Protein AF-A0A6W0I473-F1 (afdb_monomer_lite)

Secondary structure (DSSP, 8-state):
----PPPPPPP--SSHHHHHHHHHHHTT--HHHHHHHHHHHHHHHHHTTT---

InterPro domains:
  IPR004107 Integrase, SAM-like, N-terminal [PF13495] (17-53)
  IPR010998 Integrase/recombinase, N-terminal [G3DSA:1.10.150.130] (13-53)

pLDDT: mean 89.5, std 13.27, range [49.06, 98.44]

Structure (mmCIF, N/CA/C/O backbone):
data_AF-A0A6W0I473-F1
#
_entry.id   AF-A0A6W0I473-F1
#
loop_
_atom_site.group_PDB
_atom_site.id
_atom_site.type_symbol
_atom_site.label_atom_id
_atom_site.label_alt_id
_atom_site.label_comp_id
_atom_site.label_asym_id
_atom_site.label_entity_id
_atom_site.label_seq_id
_atom_site.pdbx_PDB_ins_code
_atom_site.Cartn_x
_atom_site.Cartn_y
_atom_site.Cartn_z
_atom_site.occupancy
_atom_site.B_iso_or_equiv
_atom_site.auth_seq_id
_atom_site.auth_comp_id
_atom_site.auth_asym_id
_atom_site.auth_atom_id
_atom_site.pdbx_PDB_model_num
ATOM 1 N N . MET A 1 1 ? 13.794 -28.092 -6.100 1.00 49.06 1 MET A N 1
ATOM 2 C CA . MET A 1 1 ? 14.756 -27.004 -5.807 1.00 49.06 1 MET A CA 1
ATOM 3 C C . MET A 1 1 ? 13.990 -25.808 -5.258 1.00 49.06 1 MET A C 1
ATOM 5 O O . MET A 1 1 ? 13.213 -25.225 -5.999 1.00 49.06 1 MET A O 1
ATOM 9 N N . LYS A 1 2 ? 14.148 -25.461 -3.973 1.00 50.38 2 LYS A N 1
ATOM 10 C CA . LYS A 1 2 ? 13.714 -24.151 -3.459 1.00 50.38 2 LYS A CA 1
ATOM 11 C C . LYS A 1 2 ? 14.718 -23.131 -3.989 1.00 50.38 2 LYS A C 1
ATOM 13 O O . LYS A 1 2 ? 15.862 -23.134 -3.545 1.00 50.38 2 LYS A O 1
ATOM 18 N N . THR A 1 3 ? 14.338 -22.315 -4.964 1.00 56.78 3 THR A N 1
ATOM 19 C CA . THR A 1 3 ? 15.138 -21.144 -5.328 1.00 56.78 3 THR A CA 1
ATOM 20 C C . THR A 1 3 ? 15.191 -20.234 -4.104 1.00 56.78 3 THR A C 1
ATOM 22 O O . THR A 1 3 ? 14.161 -19.769 -3.615 1.00 56.78 3 THR A O 1
ATOM 25 N N . ALA A 1 4 ? 16.388 -20.030 -3.554 1.00 56.50 4 ALA A N 1
ATOM 26 C CA . ALA A 1 4 ? 16.614 -19.005 -2.549 1.00 56.50 4 ALA A CA 1
ATOM 27 C C . ALA A 1 4 ? 16.287 -17.658 -3.208 1.00 56.50 4 ALA A C 1
ATOM 29 O O . ALA A 1 4 ? 17.053 -17.145 -4.019 1.00 56.50 4 ALA A O 1
ATOM 30 N N . THR A 1 5 ? 15.088 -17.141 -2.944 1.00 71.56 5 THR A N 1
ATOM 31 C CA . THR A 1 5 ? 14.676 -15.823 -3.422 1.00 71.56 5 THR A CA 1
ATOM 32 C C . THR A 1 5 ? 15.514 -14.821 -2.645 1.00 71.56 5 THR A C 1
ATOM 34 O O . THR A 1 5 ? 15.439 -14.799 -1.416 1.00 71.56 5 THR A O 1
ATOM 37 N N . ALA A 1 6 ? 16.356 -14.051 -3.335 1.00 76.00 6 ALA A N 1
ATOM 38 C CA . ALA A 1 6 ? 17.125 -12.987 -2.700 1.00 76.00 6 ALA A CA 1
ATOM 39 C C . ALA A 1 6 ? 16.181 -12.100 -1.863 1.00 76.00 6 ALA A C 1
ATOM 41 O O . ALA A 1 6 ? 15.043 -11.856 -2.288 1.00 76.00 6 ALA A O 1
ATOM 42 N N . PRO A 1 7 ? 16.602 -11.652 -0.667 1.00 83.06 7 PRO A N 1
ATOM 43 C CA . PRO A 1 7 ? 15.734 -10.873 0.199 1.00 83.06 7 PRO A CA 1
ATOM 44 C 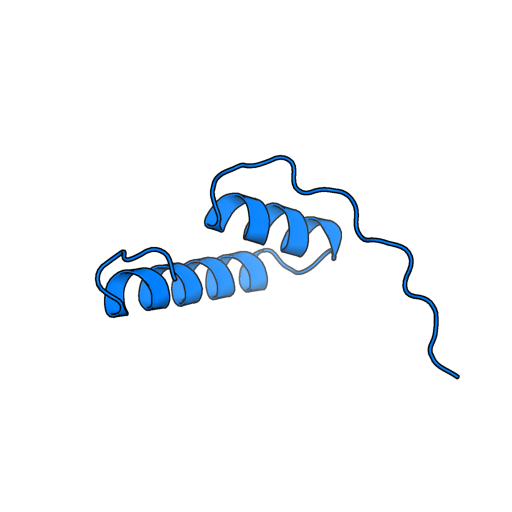C . PRO A 1 7 ? 15.313 -9.592 -0.520 1.00 83.06 7 PRO A C 1
ATOM 46 O O . PRO A 1 7 ? 16.139 -8.851 -1.052 1.00 83.06 7 PRO A O 1
ATOM 49 N N . LEU A 1 8 ? 14.005 -9.346 -0.541 1.00 86.62 8 LEU A N 1
ATOM 50 C CA . LEU A 1 8 ? 13.450 -8.111 -1.082 1.00 86.62 8 LEU A CA 1
ATOM 51 C C . LEU A 1 8 ? 13.985 -6.932 -0.255 1.00 86.62 8 LEU A C 1
ATOM 53 O O . LEU A 1 8 ? 14.140 -7.077 0.962 1.00 86.62 8 LEU A O 1
ATOM 57 N N . PRO A 1 9 ? 14.252 -5.769 -0.875 1.00 90.81 9 PRO A N 1
ATOM 58 C CA . PRO A 1 9 ? 14.789 -4.627 -0.152 1.00 90.81 9 PRO A CA 1
ATOM 59 C C . PRO A 1 9 ? 13.863 -4.226 1.004 1.00 90.81 9 PRO A C 1
ATOM 61 O O . PRO A 1 9 ? 12.634 -4.396 0.904 1.00 90.81 9 PRO A O 1
ATOM 64 N N . PRO A 1 10 ? 14.439 -3.695 2.099 1.00 93.31 10 PRO A N 1
ATOM 65 C CA . PRO A 1 10 ? 13.663 -3.270 3.250 1.00 93.31 10 PRO A CA 1
ATOM 66 C C . PRO A 1 10 ? 12.677 -2.174 2.845 1.00 93.31 10 PRO A C 1
ATOM 68 O O . PRO A 1 10 ? 12.987 -1.302 2.029 1.00 93.31 10 PRO A O 1
ATOM 71 N N . LEU A 1 11 ? 11.482 -2.238 3.429 1.00 95.31 11 LEU A N 1
ATOM 72 C CA . LEU A 1 11 ? 10.469 -1.202 3.272 1.00 95.31 11 LEU A CA 1
ATOM 73 C C . LEU A 1 11 ? 10.935 0.050 4.014 1.00 95.31 11 LEU A C 1
ATOM 75 O O . LEU A 1 11 ? 11.434 -0.040 5.137 1.00 95.31 11 LEU A O 1
ATOM 79 N N . ARG A 1 12 ? 10.791 1.209 3.376 1.00 95.56 12 ARG A N 1
ATOM 80 C CA . ARG A 1 12 ? 11.224 2.497 3.929 1.00 95.56 12 ARG A CA 1
ATOM 81 C C . ARG A 1 12 ? 10.096 3.188 4.678 1.00 95.56 12 ARG A C 1
ATOM 83 O O . ARG A 1 12 ? 10.345 3.838 5.690 1.00 95.56 12 ARG A O 1
ATOM 90 N N . SER A 1 13 ? 8.863 3.065 4.197 1.00 94.62 13 SER A N 1
ATOM 91 C CA . SER A 1 13 ? 7.714 3.672 4.856 1.00 94.62 13 SER A CA 1
ATOM 92 C C . SER A 1 13 ? 7.263 2.883 6.082 1.00 94.62 13 SER A C 1
ATOM 94 O O . SER A 1 13 ? 7.284 1.655 6.115 1.00 94.62 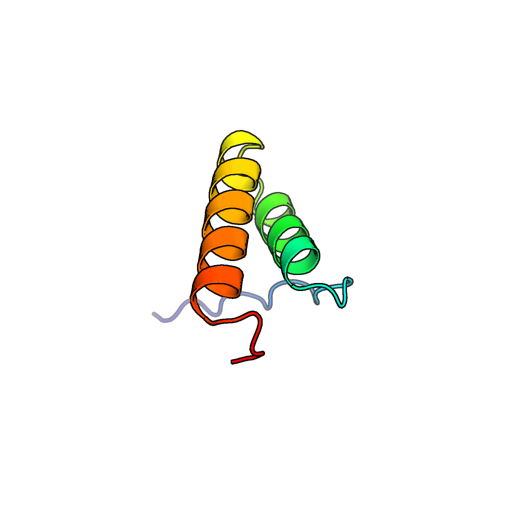13 SER A O 1
ATOM 96 N N . VAL A 1 14 ? 6.772 3.612 7.080 1.00 93.81 14 VAL A N 1
ATOM 97 C CA . VAL A 1 14 ? 6.066 3.086 8.259 1.00 93.81 14 VAL A CA 1
ATOM 98 C C . VAL A 1 14 ? 4.579 2.845 7.988 1.00 93.81 14 VAL A C 1
ATOM 100 O O . VAL A 1 14 ? 3.938 2.060 8.681 1.00 93.81 14 VAL A O 1
ATOM 103 N N . LYS A 1 15 ? 3.997 3.515 6.986 1.00 92.50 15 LYS A N 1
ATOM 104 C CA . LYS A 1 15 ? 2.565 3.400 6.680 1.00 92.50 15 LYS A CA 1
ATOM 105 C C . LYS A 1 15 ? 2.320 2.197 5.773 1.00 92.50 15 LYS A C 1
ATOM 107 O O . LYS A 1 15 ? 2.855 2.140 4.671 1.00 92.50 15 LYS A O 1
ATOM 112 N N . VAL A 1 16 ? 1.420 1.298 6.175 1.00 92.31 16 VAL A N 1
ATOM 113 C CA . VAL A 1 16 ? 1.097 0.053 5.443 1.00 92.31 16 VAL A CA 1
ATOM 114 C C . VAL A 1 16 ? 0.744 0.290 3.969 1.00 92.31 16 VAL A C 1
ATOM 116 O O . VAL A 1 16 ? 1.209 -0.432 3.092 1.00 92.31 16 VAL A O 1
ATOM 119 N N . LEU A 1 17 ? -0.052 1.320 3.658 1.00 95.38 17 LEU A N 1
ATOM 120 C CA . LEU A 1 17 ? -0.416 1.605 2.262 1.00 95.38 17 LEU A CA 1
ATOM 121 C C . LEU A 1 17 ? 0.775 2.081 1.426 1.00 95.38 17 LEU A C 1
ATOM 123 O O . LEU A 1 17 ? 0.808 1.841 0.224 1.00 95.38 17 LEU A O 1
ATOM 127 N N . ASP A 1 18 ? 1.748 2.745 2.039 1.00 96.31 18 ASP A N 1
ATOM 128 C CA . ASP A 1 18 ? 2.947 3.202 1.342 1.00 96.31 18 ASP A CA 1
ATOM 129 C C . ASP A 1 18 ? 3.947 2.056 1.187 1.00 96.31 18 ASP A C 1
ATOM 131 O O . ASP A 1 18 ? 4.498 1.885 0.106 1.00 96.31 18 ASP A O 1
ATOM 135 N N . GLN A 1 19 ? 4.076 1.191 2.196 1.00 96.56 19 GLN A N 1
ATOM 136 C CA . GLN A 1 19 ? 4.812 -0.073 2.094 1.00 96.56 19 GLN A CA 1
ATOM 137 C C . GLN A 1 19 ? 4.294 -0.954 0.947 1.00 96.56 19 GLN A C 1
ATOM 139 O O . GLN A 1 19 ? 5.072 -1.514 0.172 1.00 96.56 19 GLN A O 1
ATOM 144 N N . LEU A 1 20 ? 2.968 -1.044 0.801 1.00 96.62 20 LEU A N 1
ATOM 145 C CA . LEU A 1 20 ? 2.334 -1.746 -0.311 1.00 96.62 20 LEU A CA 1
ATOM 146 C C . LEU A 1 20 ? 2.736 -1.132 -1.658 1.00 96.62 20 LEU A C 1
ATOM 148 O O . LEU A 1 20 ? 3.144 -1.861 -2.560 1.00 96.62 20 LEU A O 1
ATOM 152 N N . ARG A 1 21 ? 2.667 0.198 -1.794 1.00 97.56 21 ARG A N 1
ATOM 153 C CA . ARG A 1 21 ? 3.084 0.898 -3.021 1.00 97.56 21 ARG A CA 1
ATOM 154 C C . ARG A 1 21 ? 4.560 0.687 -3.326 1.00 97.56 21 ARG A C 1
ATOM 156 O O . ARG A 1 21 ? 4.893 0.402 -4.470 1.00 97.56 21 ARG A O 1
ATOM 163 N N . GLU A 1 22 ? 5.432 0.777 -2.324 1.00 97.19 22 GLU A N 1
ATOM 164 C CA . GLU A 1 22 ? 6.865 0.501 -2.474 1.00 97.19 22 GLU A CA 1
ATOM 165 C C . GLU A 1 22 ? 7.093 -0.890 -3.059 1.00 97.19 22 GLU A C 1
ATOM 167 O O . GLU A 1 22 ? 7.837 -1.039 -4.028 1.00 97.19 22 GLU A O 1
ATOM 172 N N . 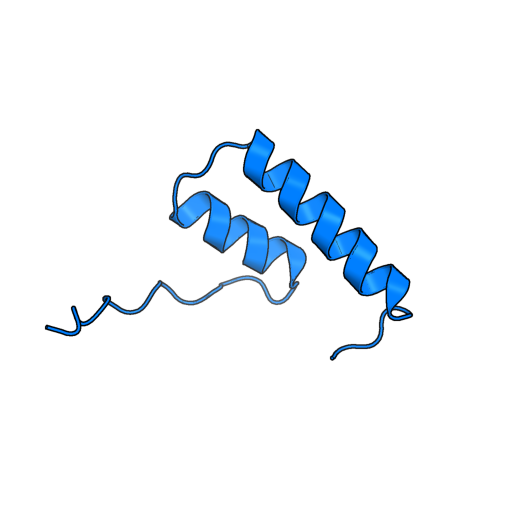ARG A 1 23 ? 6.405 -1.905 -2.525 1.00 96.19 23 ARG A N 1
ATOM 173 C CA . ARG A 1 23 ? 6.543 -3.277 -3.013 1.00 96.19 23 ARG A CA 1
ATOM 174 C C . ARG A 1 23 ? 5.975 -3.457 -4.419 1.00 96.19 23 ARG A C 1
ATOM 176 O O . ARG A 1 23 ? 6.615 -4.108 -5.239 1.00 96.19 23 ARG A O 1
ATOM 183 N N . ILE A 1 24 ? 4.813 -2.874 -4.710 1.00 96.75 24 ILE A N 1
ATOM 184 C CA . ILE A 1 24 ? 4.183 -2.948 -6.036 1.00 96.75 24 ILE A CA 1
ATOM 185 C C . ILE A 1 24 ? 5.071 -2.289 -7.099 1.00 96.75 24 ILE A C 1
ATOM 187 O O . ILE A 1 24 ? 5.285 -2.876 -8.161 1.00 96.75 24 ILE A O 1
ATOM 191 N N . ARG A 1 25 ? 5.640 -1.116 -6.796 1.00 96.50 25 ARG A N 1
ATOM 192 C CA . ARG A 1 25 ? 6.550 -0.394 -7.698 1.00 96.50 25 ARG A CA 1
ATOM 193 C C . ARG A 1 25 ? 7.888 -1.102 -7.862 1.00 96.50 25 ARG A C 1
ATOM 195 O O . ARG A 1 25 ? 8.371 -1.195 -8.982 1.00 96.50 25 ARG A O 1
ATOM 202 N N . TYR A 1 26 ? 8.452 -1.651 -6.783 1.00 95.88 26 TYR A N 1
ATOM 203 C CA . TYR A 1 26 ? 9.678 -2.456 -6.847 1.00 95.88 26 TYR A CA 1
ATOM 204 C C . TYR A 1 26 ? 9.520 -3.676 -7.765 1.00 95.88 26 TYR A C 1
ATOM 206 O O . TYR A 1 26 ? 10.435 -4.039 -8.497 1.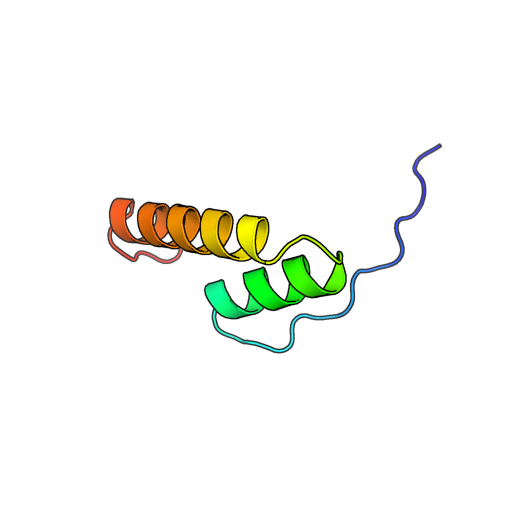00 95.88 26 TYR A O 1
ATOM 214 N N . LEU A 1 27 ? 8.337 -4.293 -7.753 1.00 95.12 27 LEU A N 1
ATOM 215 C CA . LEU A 1 27 ? 8.002 -5.425 -8.617 1.00 95.12 27 LEU A CA 1
ATOM 216 C C . LEU A 1 27 ? 7.539 -5.005 -10.025 1.00 95.12 27 LEU A C 1
ATOM 218 O O . LEU A 1 27 ? 7.149 -5.866 -10.805 1.00 95.12 27 LEU A O 1
ATOM 222 N N . HIS A 1 28 ? 7.601 -3.711 -10.362 1.00 96.56 28 HIS A N 1
ATOM 223 C CA . HIS A 1 28 ? 7.246 -3.155 -11.673 1.00 96.56 28 HIS A CA 1
ATOM 224 C C . HIS A 1 28 ? 5.822 -3.492 -12.138 1.00 96.56 28 HIS A C 1
ATOM 226 O O . HIS A 1 28 ? 5.549 -3.613 -13.334 1.00 96.56 28 HIS A O 1
ATOM 232 N N . TYR A 1 29 ? 4.883 -3.623 -11.201 1.00 97.62 29 TYR A N 1
ATOM 233 C CA . TYR A 1 29 ? 3.477 -3.743 -11.565 1.00 97.62 29 TYR A CA 1
ATOM 234 C C . TYR A 1 29 ? 2.933 -2.427 -12.126 1.00 97.62 29 TYR A C 1
ATOM 236 O O . TYR A 1 29 ? 3.423 -1.335 -11.838 1.00 97.62 29 TYR A O 1
ATOM 244 N N . SER A 1 30 ? 1.860 -2.538 -12.910 1.00 97.94 30 SER A N 1
ATOM 245 C CA . SER A 1 30 ? 1.187 -1.373 -13.476 1.00 97.94 30 SER A CA 1
ATOM 246 C C . SER A 1 30 ? 0.589 -0.468 -12.391 1.00 97.94 30 SER A C 1
ATOM 248 O O . SER 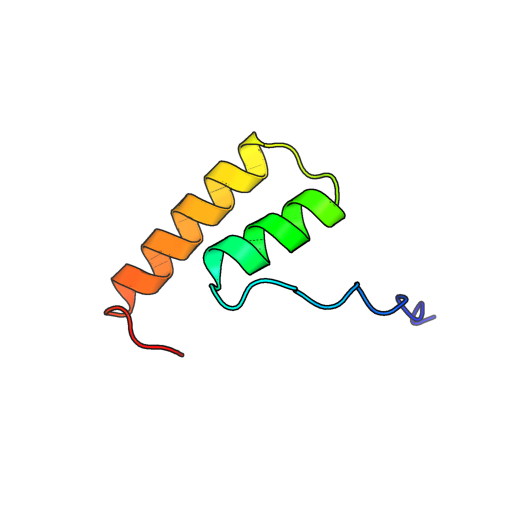A 1 30 ? 0.136 -0.935 -11.341 1.00 97.94 30 SER A O 1
ATOM 250 N N . LEU A 1 31 ? 0.471 0.829 -12.692 1.00 97.25 31 LEU A N 1
ATOM 251 C CA . LEU A 1 31 ? -0.231 1.780 -11.822 1.00 97.25 31 LEU A CA 1
ATOM 252 C C . LEU A 1 31 ? -1.695 1.379 -11.575 1.00 97.25 31 LEU A C 1
ATOM 254 O O . LEU A 1 31 ? -2.228 1.629 -10.496 1.00 97.25 31 LEU A O 1
ATOM 258 N N . ARG A 1 32 ? -2.339 0.707 -12.539 1.00 98.06 32 ARG A N 1
ATOM 259 C CA . ARG A 1 32 ? -3.703 0.182 -12.380 1.00 98.06 32 ARG A CA 1
ATOM 260 C C . ARG A 1 32 ? -3.765 -0.882 -11.281 1.00 98.06 32 ARG A C 1
ATOM 262 O O . ARG A 1 32 ? -4.693 -0.875 -10.474 1.00 98.06 32 ARG A O 1
ATOM 269 N N . THR A 1 33 ? -2.768 -1.763 -11.223 1.00 97.81 33 THR A N 1
ATOM 270 C CA . THR A 1 33 ? -2.637 -2.770 -10.161 1.00 97.81 33 THR A CA 1
ATOM 271 C C . THR A 1 33 ? -2.414 -2.102 -8.806 1.00 97.81 33 THR A C 1
ATOM 273 O O . THR A 1 33 ? -3.094 -2.452 -7.843 1.00 97.81 33 THR A O 1
ATOM 276 N N . GLU A 1 34 ? -1.535 -1.093 -8.737 1.00 98.19 34 GLU A N 1
ATOM 277 C CA . GLU A 1 34 ? -1.312 -0.303 -7.515 1.00 98.19 34 GLU A CA 1
ATOM 278 C C . GLU A 1 34 ? -2.623 0.282 -6.977 1.00 98.19 34 GLU A C 1
ATOM 280 O O . GLU A 1 34 ? -2.952 0.108 -5.802 1.00 98.19 34 GLU A O 1
ATOM 285 N N . GLN A 1 35 ? -3.401 0.932 -7.844 1.00 98.25 35 GLN A N 1
ATOM 286 C CA . GLN A 1 35 ? -4.668 1.563 -7.475 1.00 98.25 35 GLN A CA 1
ATOM 287 C C . GLN A 1 35 ? -5.695 0.547 -6.966 1.00 98.25 35 GLN A C 1
ATOM 289 O O . GLN A 1 35 ? -6.300 0.770 -5.914 1.00 98.25 35 GLN A O 1
ATOM 294 N N . ALA A 1 36 ? -5.861 -0.576 -7.672 1.00 98.44 36 ALA A N 1
ATOM 295 C CA . ALA A 1 36 ? -6.780 -1.635 -7.266 1.00 98.44 36 ALA A CA 1
ATOM 296 C C . ALA A 1 36 ? -6.400 -2.208 -5.891 1.00 98.44 36 ALA A C 1
ATOM 298 O O . ALA A 1 36 ? -7.255 -2.362 -5.020 1.00 98.44 36 ALA A O 1
ATOM 299 N N . TYR A 1 37 ? -5.113 -2.464 -5.661 1.00 97.94 37 TYR A N 1
ATOM 300 C CA . TYR A 1 37 ? -4.644 -3.065 -4.413 1.00 97.94 37 TYR A CA 1
ATOM 301 C C . TYR A 1 37 ? -4.789 -2.092 -3.242 1.00 97.94 37 TYR A C 1
ATOM 303 O O . TYR A 1 37 ? -5.309 -2.462 -2.191 1.00 97.94 37 TYR A O 1
ATOM 311 N N . VAL A 1 38 ? -4.407 -0.824 -3.427 1.00 97.56 38 VAL A N 1
ATOM 312 C CA . VAL A 1 38 ? -4.601 0.221 -2.409 1.00 97.56 38 VAL A CA 1
ATOM 313 C C . VAL A 1 38 ? -6.081 0.376 -2.050 1.00 97.56 38 VAL A C 1
ATOM 315 O O . VAL A 1 38 ? -6.404 0.556 -0.873 1.00 97.56 38 VAL A O 1
ATOM 318 N N . HIS A 1 39 ? -6.977 0.304 -3.038 1.00 97.94 39 HIS A N 1
ATOM 319 C CA . HIS A 1 39 ? -8.419 0.370 -2.812 1.00 97.94 39 HIS A CA 1
ATOM 320 C C . HIS A 1 39 ? -8.901 -0.781 -1.918 1.00 97.94 39 HIS A C 1
ATOM 322 O O . HIS A 1 39 ? -9.491 -0.528 -0.865 1.00 97.94 39 HIS A O 1
ATOM 328 N N . TRP A 1 40 ? -8.592 -2.027 -2.287 1.00 97.69 40 TRP A N 1
ATOM 329 C CA . TRP A 1 40 ? -9.041 -3.207 -1.544 1.00 97.69 40 TRP A CA 1
ATOM 330 C C . TRP A 1 40 ? -8.426 -3.310 -0.150 1.00 97.69 40 TRP A C 1
ATOM 332 O O . TRP A 1 40 ? -9.143 -3.584 0.808 1.00 97.69 40 TRP A O 1
ATOM 342 N N . VAL A 1 41 ? -7.135 -3.006 0.007 1.00 96.12 41 VAL A N 1
ATOM 343 C CA . VAL A 1 41 ? -6.490 -3.010 1.331 1.00 96.12 41 VAL A CA 1
ATOM 344 C C . VAL A 1 41 ? -7.098 -1.940 2.238 1.00 96.12 41 VAL A C 1
ATOM 346 O O . VAL A 1 41 ? -7.362 -2.199 3.411 1.00 96.12 41 VAL A O 1
ATOM 349 N N . ARG A 1 42 ? -7.395 -0.746 1.710 1.00 94.94 42 ARG A N 1
ATOM 350 C CA . ARG A 1 42 ? -8.091 0.291 2.485 1.00 94.94 42 ARG A CA 1
ATOM 351 C C . ARG A 1 42 ? -9.492 -0.161 2.905 1.00 94.94 42 ARG A C 1
ATOM 353 O O . ARG A 1 42 ? -9.884 0.108 4.040 1.00 94.94 42 ARG A O 1
ATOM 360 N N . ALA A 1 43 ? -10.237 -0.811 2.010 1.00 96.00 43 ALA A N 1
ATOM 361 C CA . ALA A 1 43 ? -11.560 -1.349 2.316 1.00 96.00 43 ALA A CA 1
ATOM 362 C C . ALA A 1 43 ? -11.481 -2.427 3.410 1.00 96.00 43 ALA A C 1
ATOM 364 O O . ALA A 1 43 ? -12.228 -2.357 4.381 1.00 96.00 43 ALA A O 1
ATOM 365 N N . PHE A 1 44 ? -10.512 -3.338 3.310 1.00 94.25 44 PHE A N 1
ATOM 366 C CA . PHE A 1 44 ? -10.254 -4.388 4.294 1.00 94.25 44 PHE A CA 1
ATOM 367 C C . PHE A 1 44 ? -9.947 -3.823 5.689 1.00 94.25 44 PHE A C 1
ATOM 369 O O . PHE A 1 44 ? -10.600 -4.188 6.663 1.00 94.25 44 PHE A O 1
ATOM 376 N N . ILE A 1 45 ? -9.021 -2.862 5.796 1.00 92.38 45 ILE A N 1
ATOM 377 C CA . ILE A 1 45 ? -8.678 -2.231 7.085 1.00 92.38 45 ILE A CA 1
ATOM 378 C C . ILE A 1 45 ? -9.912 -1.581 7.727 1.00 92.38 45 ILE A C 1
ATOM 380 O O . ILE A 1 45 ? -10.123 -1.687 8.934 1.00 92.38 45 ILE A O 1
ATOM 384 N N . ARG A 1 46 ? -10.744 -0.906 6.925 1.00 93.50 46 ARG A N 1
ATOM 385 C CA . ARG A 1 46 ? -11.972 -0.263 7.413 1.00 93.50 46 ARG A CA 1
ATOM 386 C C . ARG A 1 46 ? -13.026 -1.276 7.839 1.00 93.50 46 ARG A C 1
ATOM 388 O O . ARG A 1 46 ? -13.660 -1.068 8.865 1.00 93.50 46 ARG A O 1
ATOM 395 N N . PHE A 1 47 ? -13.183 -2.359 7.082 1.00 94.19 47 PHE A N 1
ATOM 396 C CA . PHE A 1 47 ? -14.097 -3.449 7.414 1.00 94.19 47 PHE A CA 1
ATOM 397 C C . PHE A 1 47 ? -13.775 -4.061 8.786 1.00 94.19 47 PHE A C 1
ATOM 399 O O . PHE A 1 47 ? -14.682 -4.349 9.558 1.00 94.19 47 PHE A O 1
ATOM 406 N N . HIS A 1 48 ? -12.492 -4.146 9.145 1.00 92.81 48 HIS A N 1
ATOM 407 C CA . HIS A 1 48 ? -12.040 -4.613 10.460 1.00 92.81 48 HIS A CA 1
ATOM 408 C C . HIS A 1 48 ? -11.983 -3.518 11.544 1.00 92.81 48 HIS A C 1
ATOM 410 O O . HIS A 1 48 ? -11.337 -3.695 12.577 1.00 92.81 48 HIS A O 1
ATOM 416 N N . GLY A 1 49 ? -12.644 -2.375 11.337 1.00 91.94 49 GLY A N 1
ATOM 417 C CA . GLY A 1 49 ? -12.741 -1.317 12.346 1.00 91.94 49 GLY A CA 1
ATOM 418 C C . GLY A 1 49 ? -11.432 -0.567 12.597 1.00 91.94 49 GLY A C 1
ATOM 419 O O . GLY A 1 49 ? -11.232 -0.048 13.690 1.00 91.94 49 GLY A O 1
ATOM 420 N N . VAL A 1 50 ? -10.529 -0.514 11.606 1.00 84.81 50 VAL A N 1
ATOM 421 C CA . VAL A 1 50 ? -9.214 0.154 11.714 1.00 84.81 50 VAL A CA 1
ATOM 422 C C . VAL A 1 50 ? -8.389 -0.391 12.890 1.00 84.81 50 VAL A C 1
ATOM 424 O O . VAL A 1 50 ? -7.535 0.288 13.458 1.00 84.81 50 VAL A O 1
ATOM 427 N N . ARG A 1 51 ? -8.630 -1.650 13.259 1.00 79.44 51 ARG A N 1
ATOM 428 C CA . ARG A 1 51 ? -7.795 -2.364 14.212 1.00 79.44 51 ARG A CA 1
ATOM 429 C 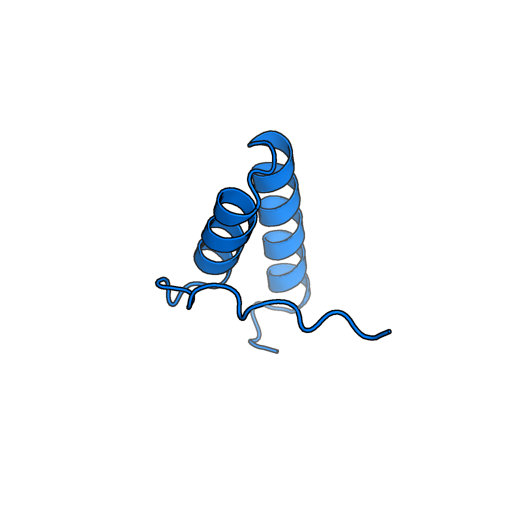C . ARG A 1 51 ? -6.532 -2.812 13.491 1.00 79.44 51 ARG A C 1
ATOM 431 O O . ARG A 1 51 ? -6.610 -3.357 12.389 1.00 79.44 51 ARG A O 1
ATOM 438 N N . HIS A 1 52 ? -5.374 -2.563 14.095 1.00 63.97 52 HIS A N 1
ATOM 439 C CA . HIS A 1 52 ? -4.168 -3.254 13.659 1.00 63.97 52 HIS A CA 1
ATOM 440 C C . HIS A 1 52 ? -4.410 -4.759 13.870 1.00 63.97 52 HIS A C 1
ATOM 442 O O . HIS A 1 52 ? -4.897 -5.101 14.954 1.00 63.97 52 HIS A O 1
ATOM 448 N N . PRO A 1 53 ? -4.199 -5.615 12.852 1.00 59.47 53 PRO A N 1
ATOM 449 C CA . PRO A 1 53 ? -4.206 -7.054 13.072 1.00 59.47 53 PRO A CA 1
ATOM 450 C C . PRO A 1 53 ? -3.255 -7.447 14.206 1.00 59.47 53 PRO A C 1
ATOM 452 O O . PRO A 1 53 ? -2.221 -6.758 14.372 1.00 59.47 53 PRO A O 1
#

Radius of gyration: 13.4 Å; chains: 1; bounding box: 31×31×28 Å

Foldseek 3Di:
DPPPDPDDDDQPDPDPLSSLVVVCVSVVHDPVVNVVVSVVVVVVCVVVVVDDD

Organism: Salmonella enterica (NCBI:txid28901)

Sequence (53 aa):
MKTATAPLPPLRSVKVLDQLRERIRYLHYSLRTEQAYVHWVRAFIRFHGVRHP